Protein AF-A0A920TQT1-F1 (afdb_monomer_lite)

Sequence (84 aa):
MKLFIYILLFTCLKIFSVFAGINDKQKFIIKQNIFLINENLMSEKFLFEKTKLFDSKGFFGINEDKMTEKEFNDYLEKQLQKMR

Secondary structure (DSSP, 8-state):
-HHHHHHHHHHHHHHHTT--S--HHHHHHHHHHHHHHHTTSS-HHHHHHHHHTTS---TTSTT--PPPHHHHHHHHHHHHHTT-

pLDDT: mean 73.78, std 14.96, range [42.38, 88.94]

Structure (mmCIF, N/CA/C/O backbone):
data_AF-A0A920TQT1-F1
#
_entry.id   AF-A0A920TQT1-F1
#
loop_
_atom_site.group_PDB
_atom_site.id
_atom_site.type_symbol
_atom_site.label_atom_id
_atom_site.label_alt_id
_atom_site.label_comp_id
_atom_site.label_asym_id
_atom_site.label_entity_id
_atom_site.label_seq_id
_atom_site.pdbx_PDB_ins_code
_atom_site.Cartn_x
_atom_site.Cartn_y
_atom_site.Cartn_z
_atom_site.occupancy
_atom_site.B_iso_or_equiv
_atom_site.auth_seq_id
_atom_site.auth_comp_id
_atom_site.auth_asym_id
_atom_site.auth_atom_id
_atom_site.pdbx_PDB_model_num
ATOM 1 N N . MET A 1 1 ? 23.603 20.136 -31.841 1.00 60.66 1 MET A N 1
ATOM 2 C CA . MET A 1 1 ? 23.928 18.709 -31.606 1.00 60.66 1 MET A CA 1
ATOM 3 C C . MET A 1 1 ? 23.973 18.374 -30.115 1.00 60.66 1 MET A C 1
ATOM 5 O O . MET A 1 1 ? 23.073 17.686 -29.659 1.00 60.66 1 MET A O 1
ATOM 9 N N . LYS A 1 2 ? 24.914 18.919 -29.324 1.00 61.41 2 LYS A N 1
ATOM 10 C CA . LYS A 1 2 ? 25.036 18.603 -27.880 1.00 61.41 2 LYS A CA 1
ATOM 11 C C . LYS A 1 2 ? 23.785 18.945 -27.049 1.00 61.41 2 LYS A C 1
ATOM 13 O O . LYS A 1 2 ? 23.335 18.114 -26.277 1.00 61.41 2 LYS A O 1
ATOM 18 N N . LEU A 1 3 ? 23.168 20.111 -27.273 1.00 70.06 3 LEU A N 1
ATOM 19 C CA . LEU A 1 3 ? 21.942 20.532 -26.567 1.00 70.06 3 LEU A CA 1
ATOM 20 C C . LEU A 1 3 ? 20.761 19.565 -26.784 1.00 70.06 3 LEU A C 1
ATOM 22 O O . LEU A 1 3 ? 20.013 19.279 -25.859 1.00 70.06 3 LEU A O 1
ATOM 26 N N . PHE A 1 4 ? 20.638 19.016 -27.993 1.00 72.50 4 PHE A N 1
ATOM 27 C CA . PHE A 1 4 ? 19.579 18.069 -28.353 1.00 72.50 4 PHE A CA 1
ATOM 28 C C . PHE A 1 4 ? 19.761 16.722 -27.641 1.00 72.50 4 PHE A C 1
ATOM 30 O O . PHE A 1 4 ? 18.795 16.128 -27.177 1.00 72.50 4 PHE A O 1
ATOM 37 N N . ILE A 1 5 ? 21.016 16.285 -27.489 1.00 74.56 5 ILE A N 1
ATOM 38 C CA . ILE A 1 5 ? 21.383 15.085 -26.729 1.00 74.56 5 ILE A CA 1
ATOM 39 C C . ILE A 1 5 ? 21.056 15.271 -25.241 1.00 74.56 5 ILE A C 1
ATOM 41 O O . ILE A 1 5 ? 20.502 14.361 -24.631 1.00 74.56 5 ILE A O 1
ATOM 45 N N . TYR A 1 6 ? 21.318 16.452 -24.668 1.00 72.94 6 TYR A N 1
ATOM 46 C CA . TYR A 1 6 ? 20.947 16.749 -23.278 1.00 72.94 6 TYR A CA 1
ATOM 47 C C . TYR A 1 6 ? 19.430 16.761 -23.062 1.00 72.94 6 TYR A C 1
ATOM 49 O O . TYR A 1 6 ? 18.960 16.21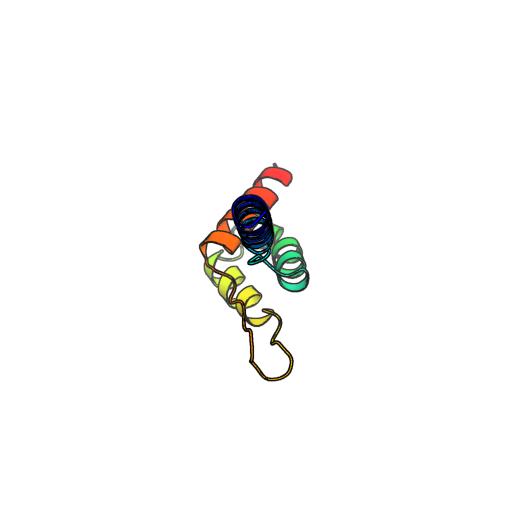6 -22.067 1.00 72.94 6 TYR A O 1
ATOM 57 N N . ILE A 1 7 ? 18.659 17.325 -23.999 1.00 75.19 7 ILE A N 1
ATOM 58 C CA . ILE A 1 7 ? 17.189 17.328 -23.929 1.00 75.19 7 ILE A CA 1
ATOM 59 C C . ILE A 1 7 ? 16.641 15.896 -24.009 1.00 75.19 7 ILE A C 1
ATOM 61 O O . ILE A 1 7 ? 15.778 15.538 -23.213 1.00 75.19 7 ILE A O 1
ATOM 65 N N . LEU A 1 8 ? 17.179 15.065 -24.908 1.00 71.75 8 LEU A N 1
ATOM 66 C CA . LEU A 1 8 ? 16.790 13.658 -25.057 1.00 71.75 8 LEU A CA 1
ATOM 67 C C . LEU A 1 8 ? 17.115 12.821 -23.804 1.00 71.75 8 LEU A C 1
ATOM 69 O O . LEU A 1 8 ? 16.315 11.998 -23.368 1.00 71.75 8 LEU A O 1
ATOM 73 N N . LEU A 1 9 ? 18.280 13.046 -23.190 1.00 65.81 9 LEU A N 1
ATOM 74 C CA . LEU A 1 9 ? 18.660 12.400 -21.928 1.00 65.81 9 LEU A CA 1
ATOM 75 C C . LEU A 1 9 ? 17.743 12.824 -20.774 1.00 65.81 9 LEU A C 1
ATOM 77 O O . LEU A 1 9 ? 17.344 11.990 -19.961 1.00 65.81 9 LEU A O 1
ATOM 81 N N . PHE A 1 10 ? 17.372 14.105 -20.723 1.00 63.28 10 PHE A N 1
ATOM 82 C CA . PHE A 1 10 ? 16.494 14.645 -19.687 1.00 63.28 10 PHE A CA 1
ATOM 83 C C . PHE A 1 10 ? 15.055 14.121 -19.802 1.00 63.28 10 PHE A C 1
ATOM 85 O O . PHE A 1 10 ? 14.413 13.856 -18.785 1.00 63.28 10 PHE A O 1
ATOM 92 N N . THR A 1 11 ? 14.543 13.923 -21.021 1.00 64.44 11 THR A N 1
ATOM 93 C CA . THR A 1 11 ? 13.215 13.327 -21.232 1.00 64.44 11 THR A CA 1
ATOM 94 C C . THR A 1 11 ? 13.199 11.829 -20.936 1.00 64.44 11 THR A C 1
ATOM 96 O O . THR A 1 11 ? 12.254 11.368 -20.299 1.00 64.44 11 THR A O 1
ATOM 99 N N . CYS A 1 12 ? 14.251 11.080 -21.290 1.00 59.62 12 CYS A N 1
ATOM 100 C CA . CYS A 1 12 ? 14.382 9.668 -20.909 1.00 59.62 12 CYS A CA 1
ATOM 101 C C . CYS A 1 12 ? 14.399 9.472 -19.385 1.00 59.62 12 CYS A C 1
ATOM 103 O O . CYS A 1 12 ? 13.699 8.598 -18.879 1.00 59.62 12 CYS A O 1
ATOM 105 N N . LEU A 1 13 ? 15.125 10.312 -18.634 1.00 57.44 13 LEU A N 1
ATOM 106 C CA . LEU A 1 13 ? 15.181 10.230 -17.166 1.00 57.44 13 LEU A CA 1
ATOM 107 C C . LEU A 1 13 ? 13.812 10.434 -16.494 1.00 57.44 13 LEU A C 1
ATOM 109 O O . LEU A 1 13 ? 13.531 9.788 -15.488 1.00 57.44 13 LEU A O 1
ATOM 113 N N . LYS A 1 14 ? 12.932 11.271 -17.061 1.00 52.00 14 LYS A N 1
ATOM 114 C CA . LYS A 1 14 ? 11.573 11.477 -16.526 1.00 52.00 14 LYS A CA 1
ATOM 115 C C . LYS A 1 14 ? 10.622 10.299 -16.755 1.00 52.00 14 LYS A C 1
ATOM 117 O O . LYS A 1 14 ? 9.627 10.190 -16.047 1.00 52.00 14 LYS A O 1
ATOM 122 N N . ILE A 1 15 ? 10.896 9.428 -17.725 1.00 52.28 15 ILE A N 1
ATOM 123 C CA . ILE A 1 15 ? 10.036 8.267 -18.008 1.00 52.28 15 ILE A CA 1
ATOM 124 C C . ILE A 1 15 ? 10.304 7.134 -17.000 1.00 52.28 15 ILE A C 1
ATOM 126 O O . ILE A 1 15 ? 9.380 6.417 -16.623 1.00 52.28 15 ILE A O 1
ATOM 130 N N . PHE A 1 16 ? 11.535 7.016 -16.489 1.00 45.03 16 PHE A N 1
ATOM 131 C CA . PHE A 1 16 ? 11.894 5.991 -15.500 1.00 45.03 16 PHE A CA 1
ATOM 132 C C . PHE A 1 16 ? 11.398 6.284 -14.075 1.00 45.03 16 PHE A C 1
ATOM 134 O O . PHE A 1 16 ? 11.310 5.363 -13.270 1.00 45.03 16 PHE A O 1
ATOM 141 N N . SER A 1 17 ? 11.008 7.521 -13.753 1.00 42.44 17 SER A N 1
ATOM 142 C CA . SER A 1 17 ? 10.525 7.883 -12.410 1.00 42.44 17 SER A CA 1
ATOM 143 C C . SER A 1 17 ? 9.060 7.509 -12.126 1.00 42.44 17 SER A C 1
ATOM 145 O O . SER A 1 17 ? 8.526 7.922 -11.104 1.00 42.44 17 SER A O 1
ATOM 147 N N . VAL A 1 18 ? 8.385 6.775 -13.022 1.00 45.62 18 VAL A N 1
ATOM 148 C CA . VAL A 1 18 ? 6.942 6.449 -12.913 1.00 45.62 18 VAL A CA 1
ATOM 149 C C . VAL A 1 18 ? 6.686 4.982 -12.514 1.00 45.62 18 VAL A C 1
ATOM 151 O O . VAL A 1 18 ? 5.540 4.582 -12.344 1.00 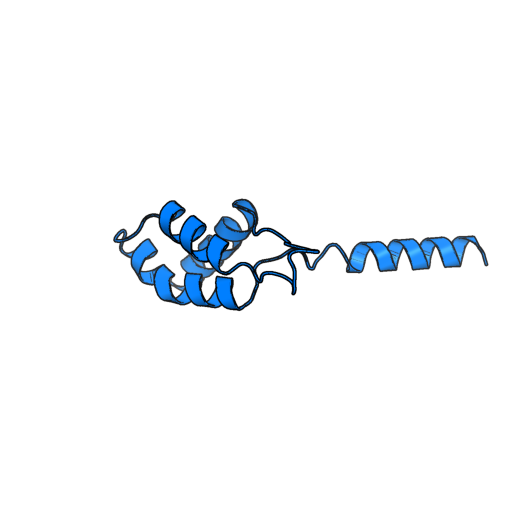45.62 18 VAL A O 1
ATOM 154 N N . PHE A 1 19 ? 7.734 4.174 -12.322 1.00 45.03 19 PHE A N 1
ATOM 155 C CA . PHE A 1 19 ? 7.609 2.735 -12.037 1.00 45.03 19 PHE A CA 1
ATOM 156 C C . PHE A 1 19 ? 8.091 2.299 -10.643 1.00 45.03 19 PHE A C 1
ATOM 158 O O . PHE A 1 19 ? 8.288 1.107 -10.436 1.00 45.03 19 PHE A O 1
ATOM 165 N N . ALA A 1 20 ? 8.212 3.229 -9.690 1.00 55.28 20 ALA A N 1
ATOM 166 C CA . ALA A 1 20 ? 8.131 2.873 -8.273 1.00 55.28 20 ALA A CA 1
ATOM 167 C C . ALA A 1 20 ? 6.642 2.811 -7.923 1.00 55.28 20 ALA A C 1
ATOM 169 O O . ALA A 1 20 ? 5.936 3.816 -8.028 1.00 55.28 20 ALA A O 1
ATOM 170 N N . GLY A 1 21 ? 6.119 1.612 -7.696 1.00 64.19 21 GLY A N 1
ATOM 171 C CA . GLY A 1 21 ? 4.692 1.426 -7.487 1.00 64.19 21 GLY A CA 1
ATOM 172 C C . GLY A 1 21 ? 4.343 0.010 -7.061 1.00 64.19 21 GLY A C 1
ATOM 173 O O . GLY A 1 21 ? 5.097 -0.934 -7.279 1.00 64.19 21 GLY A O 1
ATOM 174 N N . ILE A 1 22 ? 3.154 -0.139 -6.476 1.00 74.6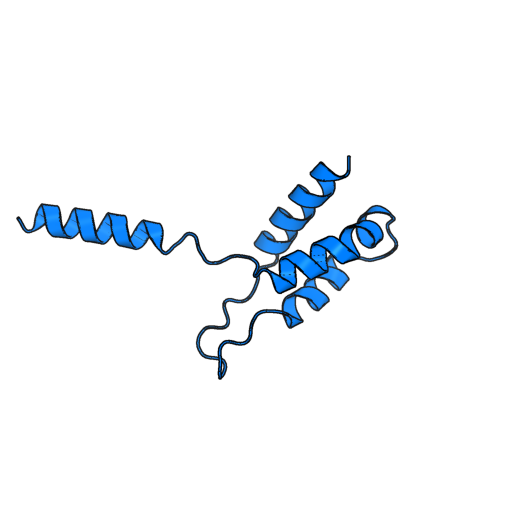9 22 ILE A N 1
ATOM 175 C CA . ILE A 1 22 ? 2.651 -1.418 -5.959 1.00 74.69 22 ILE A CA 1
ATOM 176 C C . ILE A 1 22 ? 2.700 -2.506 -7.034 1.00 74.69 22 ILE A C 1
ATOM 178 O O . ILE A 1 22 ? 2.124 -2.368 -8.122 1.00 74.69 22 ILE A O 1
ATOM 182 N N . ASN A 1 23 ? 3.336 -3.623 -6.692 1.00 79.88 23 ASN A N 1
ATOM 183 C CA . ASN A 1 23 ? 3.449 -4.776 -7.570 1.00 79.88 23 ASN A CA 1
ATOM 184 C C . ASN A 1 23 ? 2.108 -5.526 -7.694 1.00 79.88 23 ASN A C 1
ATOM 186 O O . ASN A 1 23 ? 1.201 -5.399 -6.868 1.00 79.88 23 ASN A O 1
ATOM 190 N N . ASP A 1 24 ? 1.959 -6.361 -8.719 1.00 81.31 24 ASP A N 1
ATOM 191 C CA . ASP A 1 24 ? 0.669 -7.009 -8.986 1.00 81.31 24 ASP A CA 1
ATOM 192 C C . ASP A 1 24 ? 0.240 -8.018 -7.906 1.00 81.31 24 ASP A C 1
ATOM 194 O O . ASP A 1 24 ? -0.958 -8.196 -7.675 1.00 81.31 24 ASP A O 1
ATOM 198 N N . LYS A 1 25 ? 1.186 -8.623 -7.171 1.00 82.50 25 LYS A N 1
ATOM 199 C CA . LYS A 1 25 ? 0.876 -9.501 -6.026 1.00 82.50 25 LYS A CA 1
ATOM 200 C C . LYS A 1 25 ? 0.308 -8.700 -4.856 1.00 82.50 25 LYS A C 1
ATOM 202 O O . LYS A 1 25 ? -0.681 -9.111 -4.254 1.00 82.50 25 LYS A O 1
ATOM 207 N N . GLN A 1 26 ? 0.888 -7.540 -4.565 1.00 83.38 26 GLN A N 1
ATOM 208 C CA . GLN A 1 26 ? 0.396 -6.613 -3.552 1.00 83.38 26 GLN A CA 1
ATOM 209 C C . GLN A 1 26 ? -0.995 -6.090 -3.936 1.00 83.38 26 GLN A C 1
ATOM 211 O O . GLN A 1 26 ? -1.918 -6.174 -3.126 1.00 83.38 26 GLN A O 1
ATOM 216 N N . LYS A 1 27 ? -1.196 -5.665 -5.194 1.00 86.38 27 LYS A N 1
ATOM 217 C CA . LYS A 1 27 ? -2.520 -5.264 -5.716 1.00 86.38 27 LYS A CA 1
ATOM 218 C C . LYS A 1 27 ? -3.566 -6.357 -5.531 1.00 86.38 27 LYS A C 1
ATOM 220 O O . LYS A 1 27 ? -4.692 -6.063 -5.124 1.00 86.38 27 LYS A O 1
ATOM 225 N N . PHE A 1 28 ? -3.202 -7.602 -5.840 1.00 86.06 28 PHE A N 1
ATOM 226 C CA . PHE A 1 28 ? -4.080 -8.758 -5.694 1.00 86.06 28 PHE A CA 1
ATOM 227 C C . PHE A 1 28 ? -4.491 -8.965 -4.234 1.00 86.06 28 PHE A C 1
ATOM 229 O O . PHE A 1 28 ? -5.678 -9.087 -3.945 1.00 86.06 28 PHE A O 1
ATOM 236 N N . ILE A 1 29 ? -3.536 -8.937 -3.303 1.00 87.19 29 ILE A N 1
ATOM 237 C CA . ILE A 1 29 ? -3.811 -9.136 -1.874 1.00 87.19 29 ILE A CA 1
ATOM 238 C C . ILE A 1 29 ? -4.686 -8.020 -1.314 1.00 87.19 29 ILE A C 1
ATOM 240 O O . ILE A 1 29 ? -5.645 -8.317 -0.601 1.00 87.19 29 ILE A O 1
ATOM 244 N N . ILE A 1 30 ? -4.412 -6.762 -1.673 1.00 87.81 30 ILE A N 1
ATOM 245 C CA . ILE A 1 30 ? -5.252 -5.629 -1.266 1.00 87.81 30 ILE A CA 1
ATOM 246 C C . ILE A 1 30 ? -6.674 -5.845 -1.771 1.00 87.81 30 ILE A C 1
ATOM 248 O O . ILE A 1 30 ? -7.613 -5.797 -0.986 1.00 87.81 30 ILE A O 1
ATOM 252 N N . LYS A 1 31 ? -6.840 -6.182 -3.055 1.00 88.31 31 LYS A N 1
ATOM 253 C CA . LYS A 1 31 ? -8.160 -6.406 -3.655 1.00 88.31 31 LYS A CA 1
ATOM 254 C C . LYS A 1 31 ? -8.931 -7.562 -3.006 1.00 88.31 31 LYS A C 1
ATOM 256 O O . LYS A 1 31 ? -10.142 -7.466 -2.876 1.00 88.31 31 LYS A O 1
ATOM 261 N N . GLN A 1 32 ? -8.262 -8.636 -2.591 1.00 87.69 32 GLN A N 1
ATOM 262 C CA . GLN A 1 32 ? -8.925 -9.762 -1.918 1.00 87.69 32 GLN A CA 1
ATOM 263 C C . GLN A 1 32 ? -9.386 -9.418 -0.494 1.00 87.69 32 GLN A C 1
ATOM 265 O O . GLN A 1 32 ? -10.386 -9.949 -0.025 1.00 87.69 32 GLN A O 1
ATOM 270 N N . ASN A 1 33 ? -8.664 -8.537 0.202 1.00 87.31 33 ASN A N 1
ATOM 271 C CA . ASN A 1 33 ? -8.937 -8.211 1.606 1.00 87.31 33 ASN A CA 1
ATOM 272 C C . ASN A 1 33 ? -9.673 -6.873 1.776 1.00 87.31 33 ASN A C 1
ATOM 274 O O . ASN A 1 33 ? -10.029 -6.517 2.894 1.00 87.31 33 ASN A O 1
ATOM 278 N N . ILE A 1 34 ? -9.937 -6.140 0.691 1.00 88.94 34 ILE A N 1
ATOM 279 C CA . ILE A 1 34 ? -10.569 -4.821 0.765 1.00 88.94 34 ILE A CA 1
ATOM 280 C C . ILE A 1 34 ? -11.986 -4.867 1.330 1.00 88.94 34 ILE A C 1
ATOM 282 O O . ILE A 1 34 ? -12.390 -3.960 2.047 1.00 88.94 34 ILE A O 1
ATOM 286 N N . PHE A 1 35 ? -12.717 -5.950 1.064 1.00 87.81 35 PHE A N 1
ATOM 287 C CA . PHE A 1 35 ? -14.032 -6.168 1.652 1.00 87.81 35 PHE A CA 1
ATOM 288 C C . PHE A 1 35 ? -13.950 -6.221 3.185 1.00 87.81 35 PHE A C 1
ATOM 290 O O . PHE A 1 35 ? -14.746 -5.592 3.865 1.00 87.81 35 PHE A O 1
ATOM 297 N N . LEU A 1 36 ? -12.927 -6.879 3.741 1.00 87.69 36 LEU A N 1
ATOM 298 C CA . LEU A 1 36 ? -12.728 -6.962 5.193 1.00 87.69 36 LEU A CA 1
ATOM 299 C C . LEU A 1 36 ? -12.399 -5.598 5.816 1.00 87.69 36 LEU A C 1
ATOM 301 O O . LEU A 1 36 ? -12.791 -5.345 6.950 1.00 87.69 36 LEU A O 1
ATOM 305 N N . ILE A 1 37 ? -11.698 -4.727 5.083 1.00 88.31 37 ILE A N 1
ATOM 306 C CA . ILE A 1 37 ? -11.471 -3.333 5.493 1.00 88.31 37 ILE A CA 1
ATOM 307 C C . ILE A 1 37 ? -12.792 -2.554 5.471 1.00 88.31 37 ILE A C 1
ATOM 309 O O . ILE A 1 37 ? -13.116 -1.871 6.436 1.00 88.31 37 ILE A O 1
ATOM 313 N N . ASN A 1 38 ? -13.570 -2.681 4.390 1.00 85.81 38 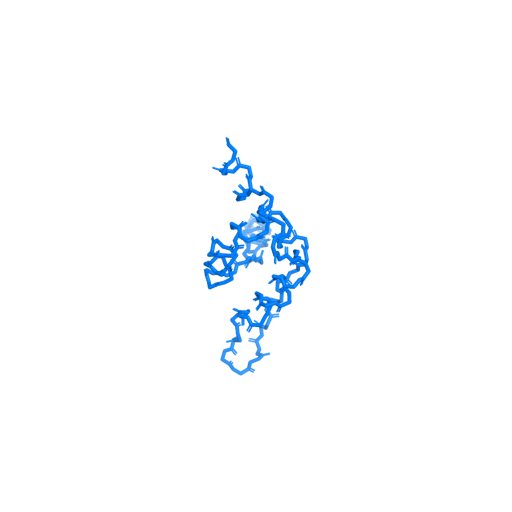ASN A N 1
ATOM 314 C CA . ASN A 1 38 ? -14.836 -1.967 4.216 1.00 85.81 38 ASN A CA 1
ATOM 315 C C . ASN A 1 38 ? -15.873 -2.331 5.291 1.00 85.81 38 ASN A C 1
ATOM 317 O O . ASN A 1 38 ? -16.555 -1.455 5.810 1.00 85.81 38 ASN A O 1
ATOM 321 N N . GLU A 1 39 ? -15.937 -3.608 5.670 1.00 86.69 39 GLU A N 1
ATOM 322 C CA . GLU A 1 39 ? -16.800 -4.109 6.748 1.00 86.69 39 GLU A CA 1
ATOM 323 C C . GLU A 1 39 ? -16.217 -3.877 8.156 1.00 86.69 39 GLU A C 1
ATOM 325 O O . GLU A 1 39 ? -16.759 -4.361 9.148 1.00 86.69 39 GLU A O 1
ATOM 330 N N . ASN A 1 40 ? -15.095 -3.155 8.267 1.00 85.56 40 ASN A N 1
ATOM 331 C CA . ASN A 1 40 ? -14.412 -2.850 9.525 1.00 85.56 40 ASN A CA 1
ATOM 332 C C . ASN A 1 40 ? -13.984 -4.103 10.330 1.00 85.56 40 ASN A C 1
ATOM 334 O O . ASN A 1 40 ? -13.847 -4.066 11.553 1.00 85.56 40 ASN A O 1
ATOM 338 N N . LEU A 1 41 ? -13.761 -5.224 9.635 1.00 87.81 41 LEU A N 1
ATOM 339 C CA . LEU A 1 41 ? -13.320 -6.514 10.186 1.00 87.81 41 LEU A CA 1
ATOM 340 C C . LEU A 1 41 ? -11.789 -6.638 10.250 1.00 87.81 41 LEU A C 1
ATOM 342 O O . LEU A 1 41 ? -11.257 -7.571 10.851 1.00 87.81 41 LEU A O 1
ATOM 346 N N . MET A 1 42 ? -11.069 -5.722 9.602 1.00 86.50 42 MET A N 1
ATOM 347 C CA . MET A 1 42 ? -9.611 -5.700 9.520 1.00 86.50 42 MET A CA 1
ATOM 348 C C . MET A 1 42 ? -9.109 -4.255 9.528 1.00 86.50 42 MET A C 1
ATOM 350 O O . MET A 1 42 ? -9.734 -3.377 8.942 1.00 86.50 42 MET A O 1
ATOM 354 N N . SER A 1 43 ? -7.962 -4.003 10.165 1.00 88.56 43 SER A N 1
ATOM 355 C CA . SER A 1 43 ? -7.332 -2.682 10.132 1.00 88.56 43 SER A CA 1
ATOM 356 C C . SER A 1 43 ? -6.482 -2.494 8.875 1.00 88.56 43 SER A C 1
ATOM 358 O O . SER A 1 43 ? -5.783 -3.408 8.431 1.00 88.56 43 SER A O 1
ATOM 360 N N . GLU A 1 44 ? -6.484 -1.275 8.335 1.00 86.94 44 GLU A N 1
ATOM 361 C CA . GLU A 1 44 ? -5.665 -0.896 7.174 1.00 86.94 44 GLU A CA 1
ATOM 362 C C . GLU A 1 44 ? -4.178 -1.150 7.431 1.00 86.94 44 GLU A C 1
ATOM 364 O O . GLU A 1 44 ? -3.476 -1.696 6.584 1.00 86.94 44 GLU A O 1
ATOM 369 N N . LYS A 1 45 ? -3.722 -0.861 8.656 1.00 86.31 45 LYS A N 1
ATOM 370 C CA . LYS A 1 45 ? -2.349 -1.112 9.107 1.00 86.31 45 LYS A CA 1
ATOM 371 C C . LYS A 1 45 ? -1.973 -2.594 9.050 1.00 86.31 45 LYS A C 1
ATOM 373 O O . LYS A 1 45 ? -0.864 -2.932 8.646 1.00 86.31 45 LYS A O 1
ATOM 378 N N . PHE A 1 46 ? -2.883 -3.485 9.449 1.00 87.06 46 PHE A N 1
ATOM 379 C CA . PHE A 1 46 ? -2.640 -4.925 9.370 1.00 87.06 46 PHE A CA 1
ATOM 380 C C . PHE A 1 46 ? -2.557 -5.394 7.915 1.00 87.06 46 PHE A C 1
ATOM 382 O O . PHE A 1 46 ? -1.690 -6.199 7.572 1.00 87.06 46 PHE A O 1
ATOM 389 N N . LEU A 1 47 ? -3.423 -4.859 7.049 1.00 86.56 47 LEU A N 1
ATOM 390 C CA . LEU A 1 47 ? -3.367 -5.150 5.624 1.00 86.56 47 LEU A CA 1
ATOM 391 C C . LEU A 1 47 ? -2.057 -4.649 5.007 1.00 86.56 47 LEU A C 1
ATOM 393 O O . LEU A 1 47 ? -1.425 -5.431 4.308 1.00 86.56 47 LEU A O 1
ATOM 397 N N . PHE A 1 48 ? -1.616 -3.427 5.326 1.00 86.88 48 PHE A N 1
ATOM 398 C CA . PHE A 1 48 ? -0.351 -2.846 4.864 1.00 86.88 48 PHE A CA 1
ATOM 399 C C . PHE A 1 48 ? 0.862 -3.711 5.216 1.00 86.88 48 PHE A C 1
ATOM 401 O O . PHE A 1 48 ? 1.643 -4.063 4.332 1.00 86.88 48 PHE A O 1
ATOM 408 N N . GLU A 1 49 ? 1.004 -4.100 6.487 1.00 84.81 49 GLU A N 1
ATOM 409 C CA . GLU A 1 49 ? 2.098 -4.974 6.932 1.00 84.81 49 GLU A CA 1
ATOM 410 C C . GLU A 1 49 ? 2.064 -6.316 6.197 1.00 84.81 49 GLU A C 1
ATOM 412 O O . GLU A 1 49 ? 3.094 -6.815 5.741 1.00 84.81 49 GLU A O 1
ATOM 417 N N . LYS A 1 50 ? 0.864 -6.878 6.002 1.00 84.06 50 LYS A N 1
ATOM 418 C CA . LYS A 1 50 ? 0.696 -8.113 5.241 1.00 84.06 50 LYS A CA 1
ATOM 419 C C . LYS A 1 50 ? 1.130 -7.929 3.793 1.00 84.06 50 LYS A C 1
ATOM 421 O O . LYS A 1 50 ? 1.892 -8.760 3.317 1.00 84.06 50 LYS A O 1
ATOM 426 N N . THR A 1 51 ? 0.701 -6.880 3.089 1.00 84.19 51 THR A N 1
ATOM 427 C CA . THR A 1 51 ? 1.091 -6.655 1.688 1.00 84.19 51 THR A CA 1
ATOM 428 C C . THR A 1 51 ? 2.562 -6.337 1.517 1.00 84.19 51 THR A C 1
ATOM 430 O O . THR A 1 51 ? 3.161 -6.777 0.539 1.00 84.19 51 THR A O 1
ATOM 433 N N . LYS A 1 52 ? 3.166 -5.626 2.465 1.00 80.81 52 LYS A N 1
ATOM 434 C CA . LYS A 1 52 ? 4.595 -5.311 2.460 1.00 80.81 52 LYS A CA 1
ATOM 435 C C . LYS A 1 52 ? 5.472 -6.567 2.421 1.00 80.81 52 LYS A C 1
ATOM 437 O O . LYS A 1 52 ? 6.531 -6.554 1.810 1.00 80.81 52 LYS A O 1
ATOM 442 N N . LEU A 1 53 ? 5.017 -7.688 2.986 1.00 74.06 53 LEU A N 1
ATOM 443 C CA . LEU A 1 53 ? 5.727 -8.976 2.908 1.00 74.06 53 LE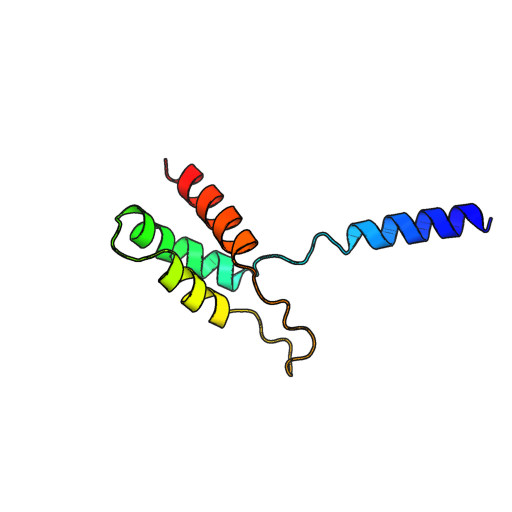U A CA 1
ATOM 444 C C . LEU A 1 53 ? 5.707 -9.613 1.509 1.00 74.06 53 LEU A C 1
ATOM 446 O O . LEU A 1 53 ? 6.546 -10.461 1.210 1.00 74.06 53 LEU A O 1
ATOM 450 N N . PHE A 1 54 ? 4.755 -9.21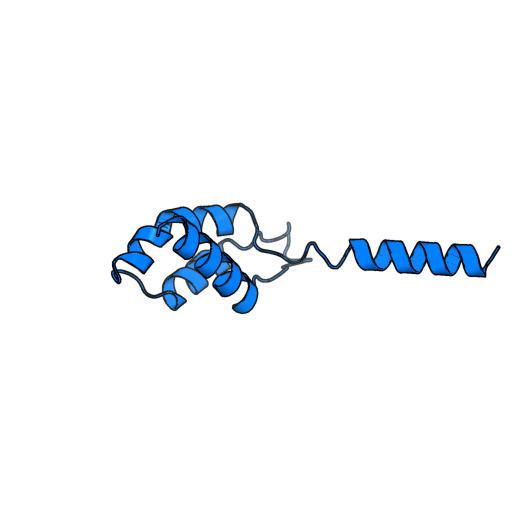8 0.662 1.00 71.88 54 PHE A N 1
ATOM 451 C CA . PHE A 1 54 ? 4.647 -9.660 -0.733 1.00 71.88 54 PHE A CA 1
ATOM 452 C C . PHE A 1 54 ? 5.301 -8.687 -1.699 1.00 71.88 54 PHE A C 1
ATOM 454 O O . PHE A 1 54 ? 5.116 -8.809 -2.916 1.00 71.88 54 PHE A O 1
ATOM 461 N N . ASP A 1 55 ? 6.066 -7.734 -1.171 1.00 67.94 55 ASP A N 1
ATOM 462 C CA . ASP A 1 55 ? 6.980 -7.007 -2.014 1.00 67.94 55 ASP A CA 1
ATOM 463 C C . ASP A 1 55 ? 7.926 -7.985 -2.689 1.00 67.94 55 ASP A C 1
ATOM 465 O O . ASP A 1 55 ? 8.451 -8.913 -2.061 1.00 67.94 55 ASP A O 1
ATOM 469 N N . SER A 1 56 ? 8.042 -7.865 -4.006 1.00 56.88 56 SER A N 1
ATOM 470 C CA . SER A 1 56 ? 8.815 -8.812 -4.782 1.00 56.88 56 SER A CA 1
ATOM 471 C C . SER A 1 56 ? 10.263 -8.646 -4.367 1.00 56.88 56 SER A C 1
ATOM 473 O O . SER A 1 56 ? 10.930 -7.715 -4.806 1.00 56.88 56 SER A O 1
ATOM 475 N N . LYS A 1 57 ? 10.754 -9.566 -3.533 1.00 54.38 57 LYS A N 1
ATOM 476 C CA . LYS A 1 57 ? 12.185 -9.789 -3.377 1.00 54.38 57 LYS A CA 1
ATOM 477 C C . LYS A 1 57 ? 12.751 -9.922 -4.786 1.00 54.38 57 LYS A C 1
ATOM 479 O O . LYS A 1 57 ? 12.497 -10.924 -5.460 1.00 54.38 57 LYS A O 1
ATOM 484 N N . GLY A 1 58 ? 13.488 -8.909 -5.236 1.00 47.38 58 GLY A N 1
ATOM 485 C CA . GLY A 1 58 ? 14.425 -9.084 -6.333 1.00 47.38 58 GLY A CA 1
ATOM 486 C C . GLY A 1 58 ? 15.268 -10.317 -6.020 1.00 47.38 58 GLY A C 1
ATOM 487 O O . GLY A 1 58 ? 15.562 -10.596 -4.851 1.00 47.38 58 GLY A O 1
ATOM 488 N N . PHE A 1 59 ? 15.595 -11.103 -7.042 1.00 44.62 59 PHE A N 1
ATOM 489 C CA . PHE A 1 59 ? 16.494 -12.245 -6.909 1.00 44.62 59 PHE A CA 1
ATOM 490 C C . PHE A 1 59 ? 17.756 -11.758 -6.167 1.00 44.62 59 PHE A C 1
ATOM 492 O O . PHE A 1 59 ? 18.488 -10.923 -6.686 1.00 44.62 59 PHE A O 1
ATOM 499 N N . PHE A 1 60 ? 17.943 -12.195 -4.916 1.00 48.44 60 PHE A N 1
ATOM 500 C CA . PHE A 1 60 ? 19.009 -11.753 -4.000 1.00 48.44 60 PHE A CA 1
ATOM 501 C C . PHE A 1 60 ? 18.990 -10.297 -3.479 1.00 48.44 60 PHE A C 1
ATOM 503 O O . PHE A 1 60 ? 20.048 -9.746 -3.201 1.00 48.44 60 PHE A O 1
ATOM 510 N N . GLY A 1 61 ? 17.832 -9.667 -3.251 1.00 49.53 61 GLY A N 1
ATOM 511 C CA . GLY A 1 61 ? 17.761 -8.460 -2.395 1.00 49.53 61 GLY A CA 1
ATOM 512 C C . GLY A 1 61 ? 18.466 -7.205 -2.937 1.00 49.53 61 GLY A C 1
ATOM 513 O O . GLY A 1 61 ? 18.653 -6.235 -2.206 1.00 49.53 61 GLY A O 1
ATOM 514 N N . ILE A 1 62 ? 18.843 -7.205 -4.216 1.00 42.38 62 ILE A N 1
ATOM 515 C CA . ILE A 1 62 ? 19.355 -6.035 -4.928 1.00 42.38 62 ILE A CA 1
ATOM 516 C C . ILE A 1 62 ? 18.152 -5.471 -5.695 1.00 42.38 62 ILE A C 1
ATOM 518 O O . ILE A 1 62 ? 17.646 -6.128 -6.602 1.00 42.38 62 ILE A O 1
ATOM 522 N N . ASN A 1 63 ? 17.678 -4.289 -5.284 1.00 42.56 63 ASN A N 1
ATOM 523 C CA . ASN A 1 63 ? 16.451 -3.598 -5.728 1.00 42.56 63 ASN A CA 1
ATOM 524 C C . ASN A 1 63 ? 15.148 -4.024 -5.018 1.00 42.56 63 ASN A C 1
ATOM 526 O O . ASN A 1 63 ? 14.143 -4.298 -5.670 1.00 42.56 63 ASN A O 1
ATOM 530 N N . GLU A 1 64 ? 15.137 -4.064 -3.679 1.00 52.56 64 GLU A N 1
ATOM 531 C CA . GLU A 1 64 ? 13.868 -4.008 -2.929 1.00 52.56 64 GLU A CA 1
ATOM 532 C C . GLU A 1 64 ? 13.259 -2.606 -3.076 1.00 52.56 64 GLU A C 1
ATOM 534 O O . GLU A 1 64 ? 13.574 -1.702 -2.299 1.00 52.56 64 GLU A O 1
ATOM 539 N N . ASP A 1 65 ? 12.409 -2.415 -4.083 1.00 58.97 65 ASP A N 1
ATOM 540 C CA . ASP A 1 65 ? 11.579 -1.217 -4.191 1.00 58.97 65 ASP A CA 1
ATOM 541 C C . ASP A 1 65 ? 10.433 -1.344 -3.184 1.00 58.97 65 ASP A C 1
ATOM 543 O O . ASP A 1 65 ? 9.395 -1.932 -3.467 1.00 58.97 65 ASP A O 1
ATOM 547 N N . LYS A 1 66 ? 10.698 -0.924 -1.942 1.00 66.56 66 LYS A N 1
ATOM 548 C CA . LYS A 1 66 ? 9.777 -1.123 -0.821 1.00 66.56 66 LYS A CA 1
ATOM 549 C C . LYS A 1 66 ? 8.523 -0.282 -1.017 1.00 66.56 66 LYS A C 1
ATOM 551 O O . LYS A 1 66 ? 8.608 0.943 -0.986 1.00 66.56 66 LYS A O 1
ATOM 556 N N . MET A 1 67 ? 7.366 -0.938 -1.077 1.00 74.00 67 MET A N 1
ATOM 557 C CA . MET A 1 67 ? 6.056 -0.292 -1.072 1.00 74.00 67 MET A CA 1
ATOM 558 C C . MET A 1 67 ? 5.953 0.691 0.097 1.00 74.00 67 MET A C 1
ATOM 560 O O . MET A 1 67 ? 6.066 0.321 1.274 1.00 74.00 67 MET A O 1
ATOM 564 N N . THR A 1 68 ? 5.711 1.953 -0.236 1.00 81.25 68 THR A N 1
ATOM 565 C CA . THR A 1 68 ? 5.512 3.020 0.739 1.00 81.25 68 THR A CA 1
ATOM 566 C C . THR A 1 68 ? 4.075 3.023 1.258 1.00 81.25 68 THR A C 1
ATOM 568 O O . THR A 1 68 ? 3.133 2.610 0.579 1.00 81.25 68 THR A O 1
ATOM 571 N N . GLU A 1 69 ? 3.880 3.527 2.477 1.00 80.94 69 GLU A N 1
ATOM 572 C CA . GLU A 1 69 ? 2.542 3.678 3.070 1.00 80.94 69 GLU A CA 1
ATOM 573 C C . GLU A 1 69 ? 1.645 4.592 2.222 1.00 80.94 69 GLU A C 1
ATOM 575 O O . GLU A 1 69 ? 0.450 4.349 2.080 1.00 80.94 69 GLU A O 1
ATOM 580 N N . LYS A 1 70 ? 2.241 5.598 1.572 1.00 80.81 70 LYS A N 1
ATOM 581 C CA . LYS A 1 70 ? 1.530 6.502 0.669 1.00 80.81 70 LYS A CA 1
ATOM 582 C C . LYS A 1 70 ? 0.969 5.774 -0.552 1.00 80.81 70 LYS A C 1
ATOM 584 O O . LYS A 1 70 ? -0.200 5.947 -0.873 1.00 80.81 70 LYS A O 1
ATOM 589 N N . GLU A 1 71 ? 1.773 4.944 -1.213 1.00 81.25 71 GLU A N 1
ATOM 590 C CA . GLU A 1 71 ? 1.311 4.168 -2.371 1.00 81.25 71 GLU A CA 1
ATOM 591 C C . GLU A 1 71 ? 0.211 3.178 -1.985 1.00 81.25 71 GLU A C 1
ATOM 593 O O . GLU A 1 71 ? -0.743 2.985 -2.742 1.00 81.25 71 GLU A O 1
ATOM 598 N N . PHE A 1 72 ? 0.332 2.571 -0.800 1.00 87.00 72 PHE A N 1
ATOM 599 C CA . PHE A 1 72 ? -0.692 1.692 -0.247 1.00 87.00 72 PHE A CA 1
ATOM 600 C C . PHE A 1 72 ? -2.011 2.428 -0.026 1.00 87.00 72 PHE A C 1
ATOM 602 O O . PHE A 1 72 ? -3.037 1.970 -0.530 1.00 87.00 72 PHE A O 1
ATOM 609 N N . ASN A 1 73 ? -1.981 3.573 0.657 1.00 86.69 73 ASN A N 1
ATOM 610 C CA . ASN A 1 73 ? -3.175 4.363 0.946 1.00 86.69 73 ASN A CA 1
ATOM 611 C C . ASN A 1 73 ? -3.833 4.873 -0.343 1.00 86.69 73 ASN A C 1
ATOM 613 O O . ASN A 1 73 ? -5.033 4.674 -0.533 1.00 86.69 73 ASN A O 1
ATOM 617 N N . ASP A 1 74 ? -3.047 5.419 -1.278 1.00 87.75 74 ASP A N 1
ATOM 618 C CA . ASP A 1 74 ? -3.543 5.891 -2.577 1.00 87.75 74 ASP A CA 1
ATOM 619 C C . ASP A 1 74 ? -4.226 4.764 -3.372 1.00 87.75 74 ASP A C 1
ATOM 621 O O . ASP A 1 74 ? -5.232 4.978 -4.058 1.00 87.75 74 ASP A O 1
ATOM 625 N N . TYR A 1 75 ? -3.676 3.546 -3.327 1.00 86.62 75 TYR A N 1
ATOM 626 C CA . TYR A 1 75 ? -4.277 2.397 -3.998 1.00 86.62 75 TYR A CA 1
ATOM 627 C C . TYR A 1 75 ? -5.524 1.895 -3.266 1.00 86.62 75 TYR A C 1
ATOM 629 O O . TYR A 1 75 ? -6.525 1.610 -3.922 1.00 86.62 75 TYR A O 1
ATOM 637 N N . LEU A 1 76 ? -5.487 1.803 -1.935 1.00 87.94 76 LEU A N 1
ATOM 638 C CA . LEU A 1 76 ? -6.615 1.363 -1.117 1.00 87.94 76 LEU A CA 1
ATOM 639 C C . LEU A 1 76 ? -7.823 2.287 -1.309 1.00 87.94 76 LEU A C 1
ATOM 641 O O . LEU A 1 76 ? -8.916 1.803 -1.605 1.00 87.94 76 LEU A O 1
ATOM 645 N N . GLU A 1 77 ? -7.620 3.604 -1.245 1.00 88.75 77 GLU A N 1
ATOM 646 C CA . GLU A 1 77 ? -8.679 4.599 -1.423 1.00 88.75 77 GLU A CA 1
ATOM 647 C C . GLU A 1 77 ? -9.333 4.490 -2.807 1.00 88.75 77 GLU A C 1
ATOM 649 O O . GLU A 1 77 ? -10.559 4.430 -2.919 1.00 88.75 77 GLU A O 1
ATOM 654 N N . LYS A 1 78 ? -8.528 4.359 -3.872 1.00 88.31 78 LYS A N 1
ATOM 655 C CA . LYS A 1 78 ? -9.040 4.151 -5.240 1.00 88.31 78 LYS A CA 1
ATOM 656 C C . LYS A 1 78 ? -9.892 2.894 -5.370 1.00 88.31 78 LYS A C 1
ATOM 658 O O . LYS A 1 78 ? -10.801 2.856 -6.197 1.00 88.31 78 LYS A O 1
ATOM 663 N N . GLN A 1 79 ? -9.576 1.838 -4.627 1.00 86.50 79 GLN A N 1
ATOM 664 C CA . GLN A 1 79 ? -10.350 0.600 -4.665 1.00 86.50 79 GLN A CA 1
ATOM 665 C C . GLN A 1 79 ? -11.619 0.702 -3.805 1.00 86.50 79 GLN A C 1
ATOM 667 O O . GLN A 1 79 ? -12.661 0.215 -4.234 1.00 86.50 79 GLN A O 1
ATOM 672 N N . LEU A 1 80 ? -11.572 1.388 -2.658 1.00 84.38 80 LEU A N 1
ATOM 673 C CA . LEU A 1 80 ? -12.753 1.672 -1.833 1.00 84.38 80 LEU A CA 1
ATOM 674 C C . LEU A 1 80 ? -13.768 2.540 -2.590 1.00 84.38 80 LEU A C 1
ATOM 676 O O . LEU A 1 80 ? -14.961 2.252 -2.565 1.00 84.38 80 LEU A O 1
ATOM 680 N N . GLN A 1 81 ? -13.303 3.551 -3.331 1.00 86.31 81 GLN A N 1
ATOM 681 C CA . GLN A 1 81 ? -14.164 4.373 -4.189 1.00 86.31 81 GLN A CA 1
ATOM 682 C C . GLN A 1 81 ? -14.874 3.565 -5.284 1.00 86.31 81 GLN A C 1
ATOM 684 O O . GLN A 1 81 ? -15.985 3.915 -5.653 1.00 86.31 81 GLN A O 1
ATOM 689 N N . LYS A 1 82 ? -14.267 2.485 -5.796 1.00 83.94 82 LYS A N 1
ATOM 690 C CA . LYS A 1 82 ? -14.886 1.613 -6.813 1.00 83.94 82 LYS A CA 1
ATOM 691 C C . LYS A 1 82 ? -15.963 0.678 -6.261 1.00 83.94 82 LYS A C 1
ATOM 693 O O . LYS A 1 82 ? -16.669 0.067 -7.057 1.00 83.94 82 LYS A O 1
ATOM 698 N N . MET A 1 83 ? -16.014 0.487 -4.944 1.00 74.31 83 MET A N 1
ATOM 699 C CA . MET A 1 83 ? -17.006 -0.374 -4.293 1.00 74.31 83 MET A CA 1
ATOM 700 C C . MET A 1 83 ? -18.236 0.390 -3.795 1.00 74.31 83 MET A C 1
ATOM 702 O O . MET A 1 83 ? -19.222 -0.255 -3.447 1.00 74.31 83 MET A O 1
ATOM 706 N N . ARG A 1 84 ? -18.171 1.725 -3.741 1.00 66.88 84 ARG A N 1
ATOM 707 C CA . ARG A 1 84 ? -19.338 2.591 -3.527 1.00 66.88 84 ARG A CA 1
ATOM 708 C C . ARG A 1 84 ? -20.116 2.763 -4.824 1.00 66.88 84 ARG A C 1
ATOM 710 O O . ARG A 1 84 ? -21.354 2.868 -4.720 1.00 66.88 84 ARG A O 1
#

Radius of gyration: 17.4 Å; chains: 1; bounding box: 44×33×42 Å

Foldseek 3Di:
DVVVVVVVVVVVVVVVVPPLAQDPQLLVLLLVCLVCVVVVVDDLVVSLVVSQVVQDCDPPNDDSSGDDPVRSVVSSVVSVVVVD